Protein AF-A0A151NRD7-F1 (afdb_monomer)

Foldseek 3Di:
DDDDDDDDDPDDPDLPDDPVCVVLVVVCVVPVQDPVSLVVSLVVCVVPDLVNSLVSLVSSCVSVVLDPVSLVVNLVSLCVVCVPPDCPDCSVVVSVVSVVSNCCNPVVVPDDD

InterPro domains:
  IPR011990 Tetratricopeptide-like helical domain superfamily [G3DSA:1.25.40.10] (24-113)
  IPR011990 Tetratricopeptide-like helical domain superfamily [SSF48452] (25-102)
  IPR055433 Pre-mRNA-splicing factor Syf1-like, N-terminal HAT-repeats domain [PF23233] (20-108)

Organism: Alligator mississippiensis (NCBI:txid8496)

Radius of gyration: 17.48 Å; Cα contacts (8 Å, |Δi|>4): 57; chains: 1; bounding box: 52×36×48 Å

Sequence (113 aa):
MPDMEMPGAVGRTDLVFEEEDLQYEEEILRNPFSVKCWMRYIEFKQSAPRHALNLLYERALKELPGSYKLWYNYLKQRRKQVKNRCVTDPAYEEVNNCHERALVFMHKGSIEI

pLDDT: mean 80.81, std 15.3, range [41.19, 94.19]

Secondary structure (DSSP, 8-state):
------------------GGGHHHHHHHHH-TT-HHHHHHHHHHGGGS-HHHHHHHHHHHHHH-TT-HHHHHHHHHHHHHHHTTS-TTSTHHHHHHHHHHHHHHHHHGGG---

Mean predicted aligned error: 9.78 Å

Solvent-accessible surface area (backbone atoms only — not comparable to full-atom values): 7034 Å² total; per-residue (Å²): 138,82,85,82,86,77,83,76,92,84,85,72,90,69,76,84,77,52,82,85,44,48,66,50,52,52,49,29,72,76,38,62,79,38,67,68,48,50,50,53,45,52,59,69,41,63,85,49,59,69,65,59,46,52,52,52,49,52,54,47,38,70,64,36,59,72,41,63,71,58,49,53,53,47,53,54,50,49,50,63,73,47,70,89,54,63,88,85,40,70,68,51,55,60,47,49,55,51,51,53,52,45,47,54,47,69,55,55,84,74,61,78,132

Structure (mmCIF, N/CA/C/O backbone):
data_AF-A0A151NRD7-F1
#
_entry.id   AF-A0A151NRD7-F1
#
loop_
_atom_site.group_PDB
_atom_site.id
_atom_site.type_symbol
_atom_site.label_atom_id
_atom_site.label_alt_id
_atom_site.label_comp_id
_atom_site.label_asym_id
_atom_site.label_entity_id
_atom_site.label_seq_id
_atom_site.pdbx_PDB_ins_code
_atom_site.Cartn_x
_atom_site.Cartn_y
_atom_site.Cartn_z
_atom_site.occupancy
_atom_site.B_iso_or_equiv
_atom_site.auth_seq_id
_atom_site.auth_comp_id
_atom_site.auth_asym_id
_atom_site.auth_atom_id
_atom_site.pdbx_PDB_model_num
ATOM 1 N N . MET A 1 1 ? -35.063 4.824 -34.913 1.00 55.19 1 MET A N 1
ATOM 2 C CA . MET A 1 1 ? -34.106 4.691 -33.799 1.00 55.19 1 MET A CA 1
ATOM 3 C C . MET A 1 1 ? -34.227 3.288 -33.238 1.00 55.19 1 MET A C 1
ATOM 5 O O . MET A 1 1 ? -35.350 2.863 -32.995 1.00 55.19 1 MET A O 1
ATOM 9 N N . PRO A 1 2 ? -33.105 2.578 -33.101 1.00 58.16 2 PRO A N 1
ATOM 10 C CA . PRO A 1 2 ? -32.812 1.814 -31.900 1.00 58.16 2 PRO A CA 1
ATOM 11 C C . PRO A 1 2 ? -31.595 2.432 -31.201 1.00 58.16 2 PRO A C 1
ATOM 13 O O . PRO A 1 2 ? -30.628 2.830 -31.854 1.00 58.16 2 PRO A O 1
ATOM 16 N N . ASP A 1 3 ? -31.704 2.576 -29.888 1.00 52.16 3 ASP A N 1
ATOM 17 C CA . ASP A 1 3 ? -30.707 3.173 -29.009 1.00 52.16 3 ASP A CA 1
ATOM 18 C C . ASP A 1 3 ? -29.379 2.403 -29.058 1.00 52.16 3 ASP A C 1
ATOM 20 O O . ASP A 1 3 ? -29.333 1.192 -28.842 1.00 52.16 3 ASP A O 1
ATOM 24 N N . MET A 1 4 ? -28.283 3.113 -29.345 1.00 63.16 4 MET A N 1
ATOM 25 C CA . MET A 1 4 ? -26.933 2.617 -29.078 1.00 63.16 4 MET A CA 1
ATOM 26 C C . MET A 1 4 ? -26.717 2.627 -27.563 1.00 63.16 4 MET A C 1
ATOM 28 O O . MET A 1 4 ? -26.319 3.642 -26.990 1.00 63.16 4 MET A O 1
ATOM 32 N N . GLU A 1 5 ? -26.941 1.489 -26.914 1.00 60.75 5 GLU A N 1
ATOM 33 C CA . GLU A 1 5 ? -26.234 1.175 -25.677 1.00 60.75 5 GLU A CA 1
ATOM 34 C C . GLU A 1 5 ? -24.733 1.169 -25.978 1.00 60.75 5 GLU A C 1
ATOM 36 O O . GLU A 1 5 ? -24.248 0.334 -26.742 1.00 60.75 5 GLU A O 1
ATOM 41 N N . MET A 1 6 ? -23.991 2.097 -25.371 1.00 58.94 6 MET A N 1
ATOM 42 C CA . MET A 1 6 ? -22.546 1.953 -25.228 1.00 58.94 6 MET A CA 1
ATOM 43 C C . MET A 1 6 ? -22.188 1.850 -23.744 1.00 58.94 6 MET A C 1
ATOM 45 O O . MET A 1 6 ? -22.664 2.659 -22.942 1.00 58.94 6 MET A O 1
ATOM 49 N N . PRO A 1 7 ? -21.388 0.838 -23.363 1.00 51.28 7 PRO A N 1
ATOM 50 C CA . PRO A 1 7 ? -21.286 0.364 -21.997 1.00 51.28 7 PRO A CA 1
ATOM 51 C C . PRO A 1 7 ? -20.126 1.015 -21.240 1.00 51.28 7 PRO A C 1
ATOM 53 O O . PRO A 1 7 ? -19.083 1.320 -21.810 1.00 51.28 7 PRO A O 1
ATOM 56 N N . GLY A 1 8 ? -20.293 1.101 -19.919 1.00 41.19 8 GLY A N 1
ATOM 57 C CA . GLY A 1 8 ? -19.205 0.937 -18.956 1.00 41.19 8 GLY A CA 1
ATOM 58 C C . GLY A 1 8 ? -18.256 2.120 -18.785 1.00 41.19 8 GLY A C 1
ATOM 59 O O . GLY A 1 8 ? -17.289 2.288 -19.521 1.00 41.19 8 GLY A O 1
ATOM 60 N N . ALA A 1 9 ? -18.464 2.868 -17.703 1.00 44.56 9 ALA A N 1
ATOM 61 C CA . ALA A 1 9 ? -17.449 3.713 -17.096 1.00 44.56 9 ALA A CA 1
ATOM 62 C C . ALA A 1 9 ? -16.172 2.893 -16.816 1.00 44.56 9 ALA A C 1
ATOM 64 O O . ALA A 1 9 ? -16.128 2.080 -15.895 1.00 44.56 9 ALA A O 1
ATOM 65 N N . VAL A 1 10 ? -15.125 3.099 -17.612 1.00 50.44 10 VAL A N 1
ATOM 66 C CA . VAL A 1 10 ? -13.785 2.582 -17.327 1.00 50.44 10 VAL A CA 1
ATOM 67 C C . VAL A 1 10 ? -13.043 3.623 -16.500 1.00 50.44 10 VAL A C 1
ATOM 69 O O . VAL A 1 10 ? -12.852 4.751 -16.950 1.00 50.44 10 VAL A O 1
ATOM 72 N N . GLY A 1 11 ? -12.581 3.227 -15.311 1.00 45.50 11 GLY A N 1
ATOM 73 C CA . GLY A 1 11 ? -11.462 3.912 -14.662 1.00 45.50 11 GLY A CA 1
ATOM 74 C C . GLY A 1 11 ? -11.640 4.338 -13.210 1.00 45.50 11 GLY A C 1
ATOM 75 O O . GLY A 1 11 ? -11.021 5.317 -12.803 1.00 45.50 11 GLY A O 1
ATOM 76 N N . ARG A 1 12 ? -12.410 3.620 -12.394 1.00 48.62 12 ARG A N 1
ATOM 77 C CA . ARG A 1 12 ? -12.098 3.543 -10.963 1.00 48.62 12 ARG A CA 1
ATOM 78 C C . ARG A 1 12 ? -12.000 2.081 -10.620 1.00 48.62 12 ARG A C 1
ATOM 80 O O . ARG A 1 12 ? -12.938 1.318 -10.799 1.00 48.62 12 ARG A O 1
ATOM 87 N N . THR A 1 13 ? -10.801 1.662 -10.259 1.00 55.72 13 THR A N 1
ATOM 88 C CA . THR A 1 13 ? -10.598 0.338 -9.708 1.00 55.72 13 THR A CA 1
ATOM 89 C C . THR A 1 13 ? -11.173 0.341 -8.302 1.00 55.72 13 THR A C 1
ATOM 91 O O . THR A 1 13 ? -10.464 0.523 -7.313 1.00 55.72 13 THR A O 1
ATOM 94 N N . ASP A 1 14 ? -12.49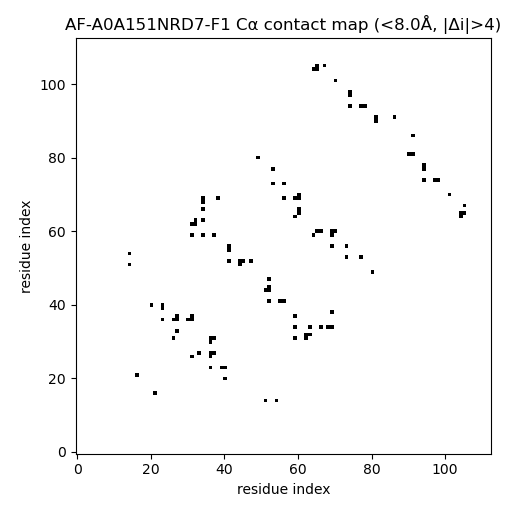3 0.236 -8.241 1.00 55.19 14 ASP A N 1
ATOM 95 C CA . ASP A 1 14 ? -13.226 0.226 -6.996 1.00 55.19 14 ASP A CA 1
ATOM 96 C C . ASP A 1 14 ? -12.768 -1.000 -6.206 1.00 55.19 14 ASP A C 1
ATOM 98 O O . ASP A 1 14 ? -12.784 -2.135 -6.694 1.00 55.19 14 ASP A O 1
ATOM 102 N N . LEU A 1 15 ? -12.264 -0.756 -4.995 1.00 61.22 1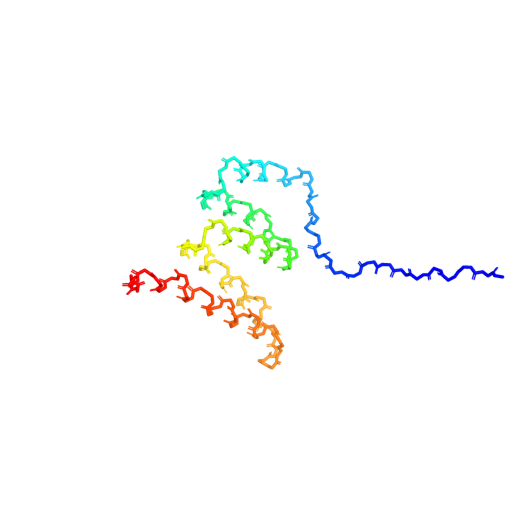5 LEU A N 1
ATOM 103 C CA . LEU A 1 15 ? -12.107 -1.818 -4.016 1.00 61.22 15 LEU A CA 1
ATOM 104 C C . LEU A 1 15 ? -13.502 -2.385 -3.793 1.00 61.22 15 LEU A C 1
ATOM 106 O O . LEU A 1 15 ? -14.369 -1.708 -3.245 1.00 61.22 15 LEU A O 1
ATOM 110 N N . VAL A 1 16 ? -13.720 -3.611 -4.256 1.00 64.69 16 VAL A N 1
ATOM 111 C CA . VAL A 1 16 ? -14.910 -4.356 -3.873 1.00 64.69 16 VAL A CA 1
ATOM 112 C C . VAL A 1 16 ? -14.688 -4.758 -2.421 1.00 64.69 16 VAL A C 1
ATOM 114 O O . VAL A 1 16 ? -13.878 -5.639 -2.134 1.00 64.69 16 VAL A O 1
ATOM 117 N N . PHE A 1 17 ? -15.326 -4.017 -1.519 1.00 70.69 17 PHE A N 1
ATOM 118 C CA . PHE A 1 17 ? -15.386 -4.355 -0.105 1.00 70.69 17 PHE A CA 1
ATOM 119 C C . PHE A 1 17 ? -16.486 -5.389 0.094 1.00 70.69 17 PHE A C 1
ATOM 121 O O . PHE A 1 17 ? -17.621 -5.194 -0.345 1.00 70.69 17 PHE A O 1
ATOM 128 N N . GLU A 1 18 ? -16.134 -6.486 0.740 1.00 79.94 18 GLU A N 1
ATOM 129 C CA . GLU A 1 18 ? -17.055 -7.538 1.145 1.00 79.94 18 GLU A CA 1
ATOM 130 C C . GLU A 1 18 ? -17.471 -7.302 2.604 1.00 79.94 18 GLU A C 1
ATOM 132 O O . GLU A 1 18 ? -16.794 -6.588 3.345 1.00 79.94 18 GLU A O 1
ATOM 137 N N . GLU A 1 19 ? -18.581 -7.893 3.054 1.00 81.44 19 GLU A N 1
ATOM 138 C CA . GLU A 1 19 ? -19.034 -7.743 4.451 1.00 81.44 19 GLU A CA 1
ATOM 139 C C . GLU A 1 19 ? -17.971 -8.207 5.463 1.00 81.44 19 GLU A C 1
ATOM 141 O O . GLU A 1 19 ? -17.869 -7.671 6.565 1.00 81.44 19 GLU A O 1
ATOM 146 N N . GLU A 1 20 ? -17.118 -9.146 5.056 1.00 83.88 20 GLU A N 1
ATOM 147 C CA . GLU A 1 20 ? -15.992 -9.659 5.838 1.00 83.88 20 GLU A CA 1
ATOM 148 C C . GLU A 1 20 ? -14.883 -8.609 6.060 1.00 83.88 20 GLU A C 1
ATOM 150 O O . GLU A 1 20 ? -14.126 -8.699 7.027 1.00 83.88 20 GLU A O 1
ATOM 155 N N . ASP A 1 21 ? -14.807 -7.575 5.213 1.00 87.00 21 ASP A N 1
ATOM 156 C CA . ASP A 1 21 ? -13.843 -6.475 5.349 1.00 87.00 21 ASP A CA 1
ATOM 157 C C . ASP A 1 21 ? -14.249 -5.457 6.412 1.00 87.00 21 ASP A C 1
ATOM 159 O O . ASP A 1 21 ? -13.407 -4.699 6.900 1.00 87.00 21 ASP A O 1
ATOM 163 N N . LEU A 1 22 ? -15.534 -5.432 6.778 1.00 88.44 22 LEU A N 1
ATOM 164 C CA . LEU A 1 22 ? -16.132 -4.372 7.585 1.00 88.44 22 LEU A CA 1
ATOM 165 C C . LEU A 1 22 ? -15.431 -4.226 8.938 1.00 88.44 22 LEU A C 1
ATOM 167 O O . LEU A 1 22 ? -15.107 -3.111 9.344 1.00 88.44 22 LEU A O 1
ATOM 171 N N . GLN A 1 23 ? -15.092 -5.344 9.587 1.00 90.56 23 GLN A N 1
ATOM 172 C CA . GLN A 1 23 ? -14.354 -5.332 10.851 1.00 90.56 23 GLN A CA 1
ATOM 173 C C . GLN A 1 23 ? -12.984 -4.645 10.715 1.00 90.56 23 GLN A C 1
ATOM 175 O O . GLN A 1 23 ? -12.580 -3.866 11.580 1.00 90.56 23 GLN A O 1
ATOM 180 N N . TYR A 1 24 ? -12.261 -4.920 9.630 1.00 91.62 24 TYR A N 1
ATOM 181 C CA . TYR A 1 24 ? -10.930 -4.365 9.402 1.00 91.62 24 TYR A CA 1
ATOM 182 C C . TYR A 1 24 ? -10.985 -2.888 9.001 1.00 91.62 24 TYR A C 1
ATOM 184 O O . TYR A 1 24 ? -10.169 -2.095 9.477 1.00 91.62 24 TYR A O 1
ATOM 192 N N . GLU A 1 2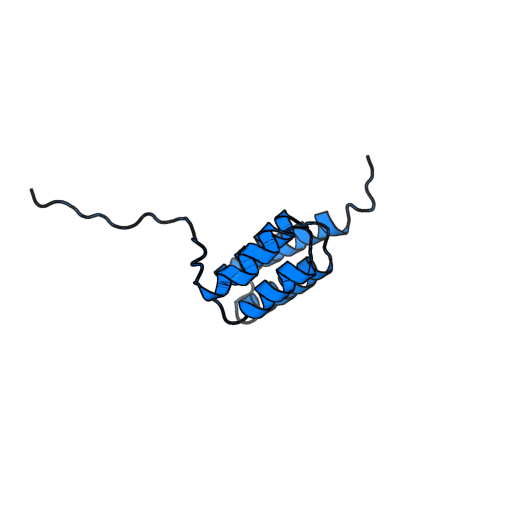5 ? -11.955 -2.507 8.166 1.00 90.56 25 GLU A N 1
ATOM 193 C CA . GLU A 1 25 ? -12.187 -1.111 7.788 1.00 90.56 25 GLU A CA 1
ATOM 194 C C . GLU A 1 25 ? -12.558 -0.269 9.015 1.00 90.56 25 GLU A C 1
ATOM 196 O O . GLU A 1 25 ? -11.979 0.797 9.216 1.00 90.56 25 GLU A O 1
ATOM 201 N N . GLU A 1 26 ? -13.431 -0.756 9.902 1.00 91.38 26 GLU A N 1
ATOM 202 C CA . GLU A 1 26 ? -13.747 -0.061 11.155 1.00 91.38 26 GLU A CA 1
ATOM 203 C C . GLU A 1 26 ? -12.525 0.085 12.075 1.00 91.38 26 GLU A C 1
ATOM 205 O O . GLU A 1 26 ? -12.318 1.151 12.665 1.00 91.38 26 GLU A O 1
ATOM 210 N N . GLU A 1 27 ? -11.687 -0.952 12.199 1.00 90.88 27 GLU A N 1
ATOM 211 C CA . GLU A 1 27 ? -10.446 -0.880 12.983 1.00 90.88 27 GLU A CA 1
ATOM 212 C C . GLU A 1 27 ? -9.483 0.181 12.434 1.00 90.88 27 GLU A C 1
ATOM 214 O O . GLU A 1 27 ? -8.897 0.949 13.205 1.00 90.88 27 GLU A O 1
ATOM 219 N N . ILE A 1 28 ? -9.331 0.241 11.111 1.00 92.44 28 ILE A N 1
ATOM 220 C CA . ILE A 1 28 ? -8.469 1.210 10.431 1.00 92.44 28 ILE A CA 1
ATOM 221 C C . ILE A 1 28 ? -9.043 2.621 10.525 1.00 92.44 28 ILE A C 1
ATOM 223 O O . ILE A 1 28 ? -8.285 3.555 10.768 1.00 92.44 28 ILE A O 1
ATOM 227 N N . LEU A 1 29 ? -10.359 2.796 10.403 1.00 90.62 29 LEU A N 1
ATOM 228 C CA . LEU A 1 29 ? -11.008 4.097 10.577 1.00 90.62 29 LEU A CA 1
ATOM 229 C C . LEU A 1 29 ? -10.843 4.62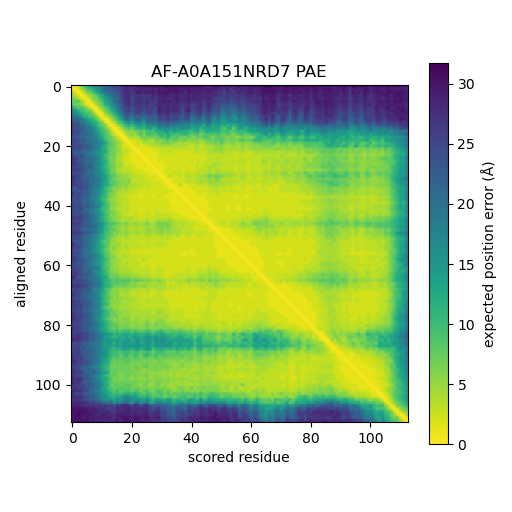9 12.004 1.00 90.62 29 LEU A C 1
ATOM 231 O O . LEU A 1 29 ? -10.654 5.829 12.197 1.00 90.62 29 LEU A O 1
ATOM 235 N N . ARG A 1 30 ? -10.869 3.748 13.012 1.00 91.75 30 ARG A N 1
ATOM 236 C CA . ARG A 1 30 ? -10.615 4.125 14.411 1.00 91.75 30 ARG A CA 1
ATOM 237 C C . ARG A 1 30 ? -9.144 4.441 14.673 1.00 91.75 30 ARG A C 1
ATOM 239 O O . ARG A 1 30 ? -8.858 5.344 15.451 1.00 91.75 30 ARG A O 1
ATOM 246 N N . ASN A 1 31 ? -8.221 3.695 14.062 1.00 90.25 31 ASN A N 1
ATOM 247 C CA . ASN A 1 31 ? -6.780 3.821 14.295 1.00 90.25 31 ASN A CA 1
ATOM 248 C C . ASN A 1 31 ? -5.968 3.815 12.982 1.00 90.25 31 ASN A C 1
ATOM 250 O O . ASN A 1 31 ? -5.178 2.889 12.753 1.00 90.25 31 ASN A O 1
ATOM 254 N N . PRO A 1 32 ? -6.076 4.864 12.145 1.00 89.75 32 PRO A N 1
ATOM 255 C CA . PRO A 1 32 ? -5.451 4.890 10.817 1.00 89.75 32 PRO A CA 1
ATOM 256 C C . PRO A 1 32 ? -3.920 4.927 10.877 1.00 89.75 32 PRO A C 1
ATOM 258 O O . PRO A 1 32 ? -3.245 4.482 9.955 1.00 89.75 32 PRO A O 1
ATOM 261 N N . PHE A 1 33 ? -3.340 5.373 11.991 1.00 90.00 33 PHE A N 1
ATOM 262 C CA . PHE A 1 33 ? -1.887 5.405 12.187 1.00 90.00 33 PHE A CA 1
ATOM 263 C C . PHE A 1 33 ? -1.323 4.113 12.813 1.00 90.00 33 PHE A C 1
ATOM 265 O O . PHE A 1 33 ? -0.128 4.010 13.097 1.00 90.00 33 PHE A O 1
ATOM 272 N N . SER A 1 34 ? -2.156 3.090 13.030 1.00 91.88 34 SER A N 1
ATOM 273 C CA . SER A 1 34 ? -1.715 1.808 13.580 1.00 91.88 34 SER A CA 1
ATOM 274 C C . SER A 1 34 ? -1.237 0.864 12.480 1.00 91.88 34 SER A C 1
ATOM 276 O O . SER A 1 34 ? -2.029 0.212 11.800 1.00 91.88 34 SER A O 1
ATOM 278 N N . VAL A 1 35 ? 0.084 0.689 12.370 1.00 91.19 35 VAL A N 1
ATOM 279 C CA . VAL A 1 35 ? 0.688 -0.308 11.463 1.00 91.19 35 VAL A CA 1
ATOM 280 C C . VAL A 1 35 ? 0.117 -1.713 11.707 1.00 91.19 35 VAL A C 1
ATOM 282 O O . VAL A 1 35 ? -0.041 -2.480 10.763 1.00 91.19 35 VAL A O 1
ATOM 285 N N . LYS A 1 36 ? -0.214 -2.071 12.957 1.00 92.75 36 LYS A N 1
ATOM 286 C CA . LYS A 1 36 ? -0.780 -3.392 13.281 1.00 92.75 36 LYS A CA 1
ATOM 287 C C . LYS A 1 36 ? -2.150 -3.616 12.633 1.00 92.75 36 LYS A C 1
ATOM 289 O O . LYS A 1 36 ? -2.373 -4.710 12.125 1.00 92.75 36 LYS A O 1
ATOM 294 N N . CYS A 1 37 ? -3.028 -2.613 12.641 1.00 93.38 37 CYS A N 1
ATOM 295 C CA . CYS A 1 37 ? -4.369 -2.713 12.052 1.00 93.38 37 CYS A CA 1
ATOM 296 C C . CYS A 1 37 ? -4.276 -2.914 10.534 1.00 93.38 37 CYS A C 1
ATOM 298 O O . CYS A 1 37 ? -4.821 -3.881 10.007 1.00 93.38 37 CYS A O 1
ATOM 300 N N . TRP A 1 38 ? -3.462 -2.096 9.856 1.00 94.19 38 TRP A N 1
ATOM 301 C CA . TRP A 1 38 ? -3.194 -2.257 8.423 1.00 94.19 38 TRP A CA 1
ATOM 302 C C . TRP A 1 38 ? -2.607 -3.625 8.073 1.00 94.19 38 TRP A C 1
ATOM 304 O O . TRP A 1 38 ? -3.054 -4.262 7.125 1.00 94.19 38 TRP A O 1
ATOM 314 N N . MET A 1 39 ? -1.625 -4.104 8.842 1.00 92.69 39 MET A N 1
ATOM 315 C CA . MET A 1 39 ? -0.990 -5.399 8.581 1.00 92.69 39 MET A CA 1
ATOM 316 C C . MET A 1 39 ? -1.975 -6.567 8.691 1.00 92.69 39 MET A C 1
ATOM 318 O O . MET A 1 39 ? -1.939 -7.443 7.834 1.00 92.69 39 MET A O 1
ATOM 322 N N . ARG A 1 40 ? -2.873 -6.571 9.687 1.00 93.50 40 ARG A N 1
ATOM 323 C CA . ARG A 1 40 ? -3.905 -7.617 9.805 1.00 93.50 40 ARG A CA 1
ATOM 324 C C . ARG A 1 40 ? -4.829 -7.640 8.596 1.00 93.50 40 ARG A C 1
ATOM 326 O O . ARG A 1 40 ? -5.122 -8.710 8.078 1.00 93.50 40 ARG A O 1
ATOM 333 N N . TYR A 1 41 ? -5.252 -6.467 8.134 1.00 92.81 41 TYR A N 1
ATOM 334 C CA . TYR A 1 41 ? -6.134 -6.385 6.977 1.00 92.81 41 TYR A CA 1
ATOM 335 C C . TYR A 1 41 ? -5.436 -6.834 5.685 1.00 92.81 41 TYR A C 1
ATOM 337 O O . TYR A 1 41 ? -5.994 -7.570 4.877 1.00 92.81 41 TYR A O 1
ATOM 345 N N . ILE A 1 42 ? -4.166 -6.462 5.518 1.00 92.75 42 ILE A N 1
ATOM 346 C CA . ILE A 1 42 ? -3.330 -6.909 4.397 1.00 92.75 42 ILE A CA 1
ATOM 347 C C . ILE A 1 42 ? -3.108 -8.428 4.422 1.00 92.75 42 ILE A C 1
ATOM 349 O O . ILE A 1 42 ? -3.083 -9.061 3.366 1.00 92.75 42 ILE A O 1
ATOM 353 N N . GLU A 1 43 ? -2.920 -9.017 5.605 1.00 92.50 43 GLU A N 1
ATOM 354 C CA . GLU A 1 43 ? -2.823 -10.470 5.775 1.00 92.50 43 GLU A CA 1
ATOM 355 C C . GLU A 1 43 ? -4.138 -11.161 5.408 1.00 92.50 43 GLU A C 1
ATOM 357 O O . GLU A 1 43 ? -4.110 -12.136 4.660 1.00 92.50 43 GLU A O 1
ATOM 362 N N . PHE A 1 44 ? -5.277 -10.614 5.844 1.00 91.56 44 PHE A N 1
ATOM 363 C CA . PHE A 1 44 ? -6.602 -11.105 5.465 1.00 91.56 44 PHE A CA 1
ATOM 364 C C . PHE A 1 44 ? -6.808 -11.074 3.943 1.00 91.56 44 PHE A C 1
ATOM 366 O O . PHE A 1 44 ? -7.165 -12.082 3.337 1.00 91.56 44 PHE A O 1
ATOM 373 N N . LYS A 1 45 ? -6.465 -9.959 3.287 1.00 89.81 45 LYS A N 1
ATOM 374 C CA . LYS A 1 45 ? -6.577 -9.815 1.829 1.00 89.81 45 LYS A CA 1
ATOM 375 C C . LYS A 1 45 ? -5.457 -10.495 1.036 1.00 89.81 45 LYS A C 1
ATOM 377 O O . LYS A 1 45 ? -5.397 -10.328 -0.179 1.00 89.81 45 LYS A O 1
ATOM 382 N N . GLN A 1 46 ? -4.559 -11.272 1.646 1.00 88.31 46 GLN A N 1
ATOM 383 C CA . GLN A 1 46 ? -3.390 -11.829 0.948 1.00 88.31 46 GLN A CA 1
ATOM 384 C C . GLN A 1 46 ? -3.736 -12.811 -0.188 1.00 88.31 46 GLN A C 1
ATOM 386 O O . GLN A 1 46 ? -2.929 -12.989 -1.104 1.00 88.31 46 GLN A O 1
ATOM 391 N N . SER A 1 47 ? -4.928 -13.411 -0.155 1.00 85.88 47 SER A N 1
ATOM 392 C CA . SER A 1 47 ? -5.495 -14.252 -1.220 1.00 85.88 47 SER A CA 1
ATOM 393 C C . SER A 1 47 ? -6.198 -13.458 -2.331 1.00 85.88 47 SER A C 1
ATOM 395 O O . SER A 1 47 ? -6.503 -14.022 -3.382 1.00 85.88 47 SER A O 1
ATOM 397 N N . ALA A 1 48 ? -6.443 -12.162 -2.124 1.00 87.69 48 ALA A N 1
ATOM 398 C CA . ALA A 1 48 ? -7.179 -11.313 -3.047 1.00 87.69 48 ALA A CA 1
ATOM 399 C C . ALA A 1 48 ? -6.368 -10.988 -4.320 1.00 87.69 48 ALA A C 1
ATOM 401 O O . ALA A 1 48 ? -5.143 -11.174 -4.372 1.00 87.69 48 ALA A O 1
ATOM 402 N N . PRO A 1 49 ? -7.022 -10.454 -5.369 1.00 88.50 49 PRO A N 1
ATOM 403 C CA . PRO A 1 49 ? -6.341 -10.019 -6.578 1.00 88.50 49 PRO A CA 1
ATOM 404 C C . PRO A 1 49 ? -5.212 -9.025 -6.286 1.00 88.50 49 PRO A C 1
ATOM 406 O O . PRO A 1 49 ? -5.312 -8.153 -5.422 1.00 88.50 49 PRO A O 1
ATOM 409 N N . ARG A 1 50 ? -4.137 -9.115 -7.078 1.00 87.31 50 ARG A N 1
ATOM 410 C CA . ARG A 1 50 ? -2.921 -8.293 -6.925 1.00 87.31 50 ARG A CA 1
ATOM 411 C C . ARG A 1 50 ? -3.225 -6.797 -6.845 1.00 87.31 50 ARG A C 1
ATOM 413 O O . ARG A 1 50 ? -2.599 -6.096 -6.059 1.00 87.31 50 ARG A O 1
ATOM 420 N N . HIS A 1 51 ? -4.182 -6.333 -7.648 1.00 86.50 51 HIS A N 1
ATOM 421 C CA . HIS A 1 51 ? -4.605 -4.936 -7.676 1.00 86.50 51 HIS A CA 1
ATOM 422 C C . HIS A 1 51 ? -5.200 -4.477 -6.337 1.00 86.50 51 HIS A C 1
ATOM 424 O O . HIS A 1 51 ? -4.770 -3.458 -5.804 1.00 86.50 51 HIS A O 1
ATOM 430 N N . ALA A 1 52 ? -6.119 -5.257 -5.759 1.00 88.81 52 ALA A N 1
ATOM 431 C CA . ALA A 1 52 ? -6.751 -4.936 -4.479 1.00 88.81 52 ALA A CA 1
ATOM 432 C C . ALA A 1 52 ? -5.717 -4.867 -3.346 1.00 88.81 52 ALA A C 1
ATOM 434 O O . ALA A 1 52 ? -5.698 -3.914 -2.570 1.00 88.81 52 ALA A O 1
ATOM 435 N N . LEU A 1 53 ? -4.789 -5.828 -3.315 1.00 90.69 53 LEU A N 1
ATOM 436 C CA . LEU A 1 53 ? -3.674 -5.820 -2.370 1.00 90.69 53 LEU A CA 1
ATOM 437 C C . LEU A 1 53 ? -2.779 -4.591 -2.529 1.00 90.69 53 LEU A C 1
ATOM 439 O O . LEU A 1 53 ? -2.441 -3.952 -1.536 1.00 90.69 53 LEU A O 1
ATOM 443 N N . ASN A 1 54 ? -2.394 -4.252 -3.762 1.00 90.94 54 ASN A N 1
ATOM 444 C CA . ASN A 1 54 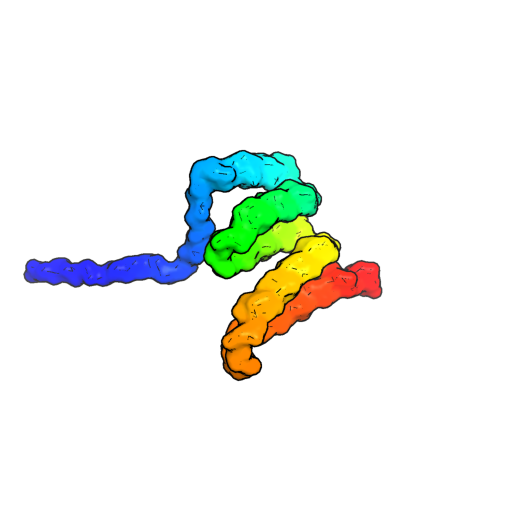? -1.550 -3.086 -4.022 1.00 90.94 54 ASN A CA 1
ATOM 445 C C . ASN A 1 54 ? -2.240 -1.799 -3.561 1.00 90.94 54 ASN A C 1
ATOM 447 O O . ASN A 1 54 ? -1.626 -0.987 -2.877 1.00 90.94 54 ASN A O 1
ATOM 451 N N . LEU A 1 55 ? -3.530 -1.647 -3.858 1.00 90.88 55 LEU A N 1
ATOM 452 C CA . LEU A 1 55 ? -4.303 -0.485 -3.438 1.00 90.88 55 LEU A CA 1
ATOM 453 C C . LEU A 1 55 ? -4.427 -0.393 -1.910 1.00 90.88 55 LEU A C 1
ATOM 455 O O . LEU A 1 55 ? -4.343 0.701 -1.353 1.00 90.88 55 LEU A O 1
ATOM 459 N N . LEU A 1 56 ? -4.548 -1.527 -1.216 1.00 91.88 56 LEU A N 1
ATOM 460 C CA . LEU A 1 56 ? -4.561 -1.547 0.243 1.00 91.88 56 LEU A CA 1
ATOM 461 C C . LEU A 1 56 ? -3.219 -1.099 0.848 1.00 91.88 56 LEU A C 1
ATOM 463 O O . LEU A 1 56 ? -3.203 -0.326 1.807 1.00 91.88 56 LEU A O 1
ATOM 467 N N . TYR A 1 57 ? -2.094 -1.514 0.257 1.00 92.69 57 TYR A N 1
ATOM 468 C CA . TYR A 1 57 ? -0.773 -1.005 0.639 1.00 92.69 57 TYR A CA 1
ATOM 469 C C . TYR A 1 57 ? -0.629 0.498 0.372 1.00 92.69 57 TYR A C 1
ATOM 471 O O . TYR A 1 57 ? -0.119 1.210 1.234 1.00 92.69 57 TYR A O 1
ATOM 479 N N . GLU A 1 58 ? -1.091 1.002 -0.777 1.00 91.69 58 GLU A N 1
ATOM 480 C CA . GLU A 1 58 ? -1.060 2.441 -1.086 1.00 91.69 58 GLU A CA 1
ATOM 481 C C . GLU A 1 58 ? -1.897 3.252 -0.086 1.00 91.69 58 GLU A C 1
ATOM 483 O O . GLU A 1 58 ? -1.450 4.307 0.364 1.00 91.69 58 GLU A O 1
ATOM 488 N N . ARG A 1 59 ? -3.070 2.745 0.328 1.00 92.56 59 ARG A N 1
ATOM 489 C CA . ARG A 1 59 ? -3.881 3.354 1.399 1.00 92.56 59 ARG A CA 1
ATOM 490 C C . ARG A 1 59 ? -3.109 3.403 2.716 1.00 92.56 59 ARG A C 1
ATOM 492 O O . ARG A 1 59 ? -2.992 4.471 3.308 1.00 92.56 59 ARG A O 1
ATOM 499 N N . ALA A 1 60 ? -2.523 2.282 3.131 1.00 92.19 60 ALA A N 1
ATOM 500 C CA . ALA A 1 60 ? -1.747 2.213 4.366 1.00 92.19 60 ALA A CA 1
ATOM 501 C C . ALA A 1 60 ? -0.549 3.179 4.354 1.00 92.19 60 ALA A C 1
ATOM 503 O O . ALA A 1 60 ? -0.280 3.854 5.343 1.00 92.19 60 ALA A O 1
ATOM 504 N N . LEU A 1 61 ? 0.162 3.273 3.228 1.00 90.88 61 LEU A N 1
ATOM 505 C CA . LEU A 1 61 ? 1.327 4.147 3.065 1.00 90.88 61 LEU A CA 1
ATOM 506 C C . LEU A 1 61 ? 0.962 5.626 2.910 1.00 90.88 61 LEU A C 1
ATOM 508 O O . LEU A 1 61 ? 1.805 6.477 3.178 1.00 90.88 61 LEU A O 1
ATOM 512 N N . LYS A 1 62 ? -0.272 5.947 2.509 1.00 89.19 62 LYS A N 1
ATOM 513 C CA . LYS A 1 62 ? -0.780 7.323 2.518 1.00 89.19 62 LYS A CA 1
ATOM 514 C C . LYS A 1 62 ? -0.939 7.846 3.947 1.00 89.19 62 LYS A C 1
ATOM 516 O O . LYS A 1 62 ? -0.550 8.977 4.214 1.00 89.19 62 LYS A O 1
ATOM 521 N N . GLU A 1 63 ? -1.448 7.010 4.850 1.00 90.38 63 GLU A N 1
ATOM 522 C CA . GLU A 1 63 ? -1.565 7.349 6.275 1.00 90.38 63 GLU A CA 1
ATOM 523 C C . GLU A 1 63 ? -0.215 7.235 7.006 1.00 90.38 63 GLU A C 1
ATOM 525 O O . GLU A 1 63 ? 0.088 8.016 7.906 1.00 90.38 63 GLU A O 1
ATOM 530 N N . LEU A 1 64 ? 0.620 6.261 6.616 1.00 89.25 64 LEU A N 1
ATOM 531 C CA . LEU A 1 64 ? 1.883 5.919 7.282 1.00 89.25 64 LEU A CA 1
ATOM 532 C C . LEU A 1 64 ? 3.070 5.866 6.305 1.00 89.25 64 LEU A C 1
ATOM 534 O O . LEU A 1 64 ? 3.698 4.810 6.141 1.00 89.25 64 LEU A O 1
ATOM 538 N N . PRO A 1 65 ? 3.452 7.001 5.698 1.00 86.81 65 PRO A N 1
ATOM 539 C CA . PRO A 1 65 ? 4.523 7.033 4.708 1.00 86.81 65 PRO A CA 1
ATOM 540 C C . PRO A 1 65 ? 5.897 6.686 5.296 1.00 86.81 65 PRO A C 1
ATOM 542 O O . PRO A 1 65 ? 6.750 6.181 4.580 1.00 86.81 65 PRO A O 1
ATOM 545 N N . GLY A 1 66 ? 6.128 6.900 6.595 1.00 84.00 66 GLY A N 1
ATOM 546 C CA . GLY A 1 66 ? 7.398 6.573 7.263 1.00 84.00 66 GLY A CA 1
ATOM 547 C C . GLY A 1 66 ? 7.527 5.121 7.746 1.00 84.00 66 GLY A C 1
ATOM 548 O O . GLY A 1 66 ? 8.551 4.743 8.312 1.00 84.00 66 GLY A O 1
ATOM 549 N N . SER A 1 67 ? 6.499 4.283 7.572 1.00 89.12 67 SER A N 1
ATOM 550 C CA . SER A 1 67 ? 6.513 2.921 8.113 1.00 89.12 67 SER A CA 1
ATOM 551 C C . SER A 1 67 ? 7.391 1.989 7.278 1.00 89.12 67 SER A C 1
ATOM 553 O O . SER A 1 67 ? 6.955 1.415 6.277 1.00 89.12 67 SER A O 1
ATOM 555 N N . TYR A 1 68 ? 8.623 1.761 7.744 1.00 88.12 68 TYR A N 1
ATOM 556 C CA . TYR A 1 68 ? 9.556 0.806 7.134 1.00 88.12 68 TYR A CA 1
ATOM 557 C C . TYR A 1 68 ? 8.933 -0.584 6.948 1.00 88.12 68 TYR A C 1
ATOM 559 O O . TYR A 1 68 ? 9.117 -1.234 5.920 1.00 88.12 68 TYR A O 1
ATOM 567 N N . LYS A 1 69 ? 8.150 -1.045 7.932 1.00 89.94 69 LYS A N 1
ATOM 568 C CA . LYS A 1 69 ? 7.531 -2.374 7.894 1.00 89.94 69 LYS A CA 1
ATOM 569 C C . LYS A 1 69 ? 6.499 -2.494 6.768 1.00 89.94 69 LYS A C 1
ATOM 571 O O . LYS A 1 69 ? 6.443 -3.545 6.130 1.00 89.94 69 LYS A O 1
ATOM 576 N N .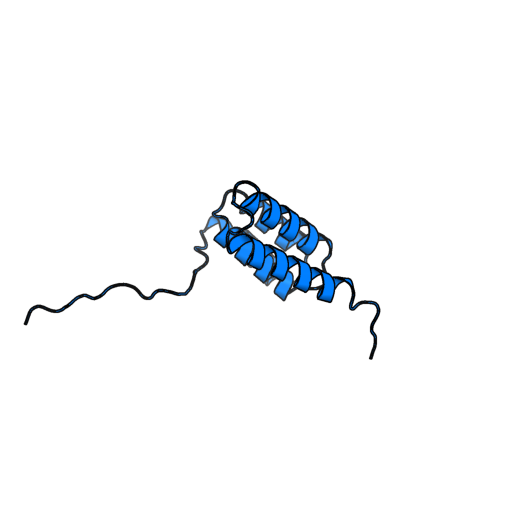 LEU A 1 70 ? 5.712 -1.446 6.507 1.00 91.62 70 LEU A N 1
ATOM 577 C CA . LEU A 1 70 ? 4.751 -1.433 5.398 1.00 91.62 70 LEU A CA 1
ATOM 578 C C . LEU A 1 70 ? 5.474 -1.378 4.051 1.00 91.62 70 LEU A C 1
ATOM 580 O O . LEU A 1 70 ? 5.193 -2.208 3.188 1.00 91.62 70 LEU A O 1
ATOM 584 N N . TRP A 1 71 ? 6.469 -0.496 3.908 1.00 91.88 71 TRP A N 1
ATOM 585 C CA . TRP A 1 71 ? 7.290 -0.419 2.696 1.00 91.88 71 TRP A CA 1
ATOM 586 C C . TRP A 1 71 ? 7.974 -1.744 2.368 1.00 91.88 71 TRP A C 1
ATOM 588 O O . TRP A 1 71 ? 7.872 -2.229 1.244 1.00 91.88 71 TRP A O 1
ATOM 598 N N . TYR A 1 72 ? 8.624 -2.374 3.347 1.00 91.12 72 TYR A N 1
ATOM 599 C CA . TYR A 1 72 ? 9.315 -3.646 3.143 1.00 91.12 72 TYR A CA 1
ATOM 600 C C . TYR A 1 72 ? 8.369 -4.746 2.640 1.00 91.12 72 TYR A C 1
ATOM 602 O O . TYR A 1 72 ? 8.686 -5.448 1.674 1.00 91.12 72 TYR A O 1
ATOM 610 N N . ASN A 1 73 ? 7.194 -4.892 3.262 1.00 92.50 73 ASN A N 1
ATOM 611 C CA . ASN A 1 73 ? 6.213 -5.894 2.844 1.00 92.50 73 ASN A CA 1
ATOM 612 C C . ASN A 1 73 ? 5.621 -5.579 1.467 1.00 92.50 73 ASN A C 1
ATOM 614 O O . ASN A 1 73 ? 5.498 -6.490 0.644 1.00 92.50 73 ASN A O 1
ATOM 618 N N . TYR A 1 74 ? 5.346 -4.305 1.181 1.00 93.06 74 TYR A N 1
ATOM 619 C CA . TYR A 1 74 ? 4.829 -3.887 -0.116 1.00 93.06 74 TYR A CA 1
ATOM 620 C C . TYR A 1 74 ? 5.826 -4.174 -1.244 1.00 93.06 74 TYR A C 1
ATOM 622 O O . TYR A 1 74 ? 5.488 -4.853 -2.211 1.00 93.06 74 TYR A O 1
ATOM 630 N N . LEU A 1 75 ? 7.091 -3.774 -1.084 1.00 91.50 75 LEU A N 1
ATOM 631 C CA . LEU A 1 75 ? 8.149 -4.041 -2.064 1.00 91.50 75 LEU A CA 1
ATOM 632 C C . LEU A 1 75 ? 8.367 -5.545 -2.271 1.00 91.50 75 LEU A C 1
ATOM 634 O O . LEU A 1 75 ? 8.496 -6.018 -3.402 1.00 91.50 75 LEU A O 1
ATOM 638 N N . LYS A 1 76 ? 8.356 -6.331 -1.187 1.00 91.62 76 LYS A N 1
ATOM 639 C CA . LYS A 1 76 ? 8.435 -7.797 -1.265 1.00 91.62 76 LYS A CA 1
ATOM 640 C C . LYS A 1 76 ? 7.268 -8.377 -2.065 1.00 91.62 76 LYS A C 1
ATOM 642 O O . LYS A 1 76 ? 7.482 -9.280 -2.875 1.00 91.62 76 LYS A O 1
ATOM 647 N N . GLN A 1 77 ? 6.056 -7.865 -1.863 1.00 91.25 77 GLN A N 1
ATOM 648 C CA . GLN A 1 77 ? 4.866 -8.288 -2.594 1.00 91.25 77 GLN A CA 1
ATOM 649 C C . GLN A 1 77 ? 4.945 -7.903 -4.077 1.00 91.25 77 GLN A C 1
ATOM 651 O O . GLN A 1 77 ? 4.735 -8.753 -4.941 1.00 91.25 77 GLN A O 1
ATOM 656 N N . ARG A 1 78 ? 5.331 -6.665 -4.390 1.00 90.25 78 ARG A N 1
ATOM 657 C CA . ARG A 1 78 ? 5.503 -6.161 -5.761 1.00 90.25 78 ARG A CA 1
ATOM 658 C C . ARG A 1 78 ? 6.540 -6.978 -6.541 1.00 90.25 78 ARG A C 1
ATOM 660 O O . ARG A 1 78 ? 6.257 -7.439 -7.645 1.00 90.25 78 ARG A O 1
ATOM 667 N N . ARG A 1 79 ? 7.674 -7.319 -5.917 1.00 89.88 79 ARG A N 1
ATOM 668 C CA . ARG A 1 79 ? 8.687 -8.227 -6.493 1.00 89.88 79 ARG A CA 1
ATOM 669 C C . ARG A 1 79 ? 8.146 -9.624 -6.802 1.00 89.88 79 ARG A C 1
ATOM 671 O O . ARG A 1 79 ? 8.486 -10.195 -7.835 1.00 89.88 79 ARG A O 1
ATOM 678 N N . LYS A 1 80 ? 7.295 -10.189 -5.935 1.00 89.44 80 LYS A N 1
ATOM 679 C CA . LYS A 1 80 ? 6.643 -11.485 -6.208 1.00 89.44 80 LYS A CA 1
ATOM 680 C C . LYS A 1 80 ? 5.728 -11.414 -7.434 1.00 89.44 80 LYS A C 1
ATOM 682 O O . LYS A 1 80 ? 5.662 -12.384 -8.182 1.00 89.44 80 LYS A O 1
ATOM 687 N N . GLN A 1 81 ? 5.045 -10.288 -7.653 1.00 87.19 81 GLN A N 1
ATOM 688 C CA . GLN A 1 81 ? 4.109 -10.121 -8.771 1.00 87.19 81 GLN A CA 1
ATOM 689 C C . GLN A 1 81 ? 4.812 -10.091 -10.137 1.00 87.19 81 GLN A C 1
ATOM 691 O O . GLN A 1 81 ? 4.250 -10.610 -11.106 1.00 87.19 81 GLN A O 1
ATOM 696 N N . VAL A 1 82 ? 6.031 -9.543 -10.201 1.00 86.88 82 VAL A N 1
ATOM 697 C CA . VAL A 1 82 ? 6.820 -9.412 -11.442 1.00 86.88 82 VAL A CA 1
ATOM 698 C C . VAL A 1 82 ? 7.814 -10.551 -11.688 1.00 86.88 82 VAL A C 1
ATOM 700 O O . VAL A 1 82 ? 8.352 -10.647 -12.782 1.00 86.88 82 VAL A O 1
ATOM 703 N N . LYS A 1 83 ? 8.024 -11.467 -10.728 1.00 85.12 83 LYS A N 1
ATOM 704 C CA . LYS A 1 83 ? 9.040 -12.541 -10.813 1.00 85.12 83 LYS A CA 1
ATOM 705 C C . LYS A 1 83 ? 8.974 -13.395 -12.093 1.00 85.12 83 LYS A C 1
ATOM 707 O O . LYS A 1 83 ? 10.006 -13.874 -12.544 1.00 85.12 83 LYS A O 1
ATOM 712 N N . ASN A 1 84 ? 7.781 -13.590 -12.655 1.00 82.88 84 ASN A N 1
ATOM 713 C CA . ASN A 1 84 ? 7.556 -14.422 -13.844 1.00 82.88 84 ASN A CA 1
ATOM 714 C C . ASN A 1 84 ? 7.286 -13.592 -15.117 1.00 82.88 84 ASN A C 1
ATOM 716 O O . ASN A 1 84 ? 6.764 -14.127 -16.092 1.00 82.88 84 ASN A O 1
ATOM 720 N N . ARG A 1 85 ? 7.553 -12.281 -15.095 1.00 81.00 85 ARG A N 1
ATOM 721 C CA . ARG A 1 85 ? 7.376 -11.382 -16.245 1.00 81.00 85 ARG A CA 1
ATOM 722 C C . ARG A 1 85 ? 8.713 -11.140 -16.943 1.00 81.00 85 ARG A C 1
ATOM 724 O O . ARG A 1 85 ? 9.773 -11.317 -16.348 1.00 81.00 85 ARG A O 1
ATOM 731 N N . CYS A 1 86 ? 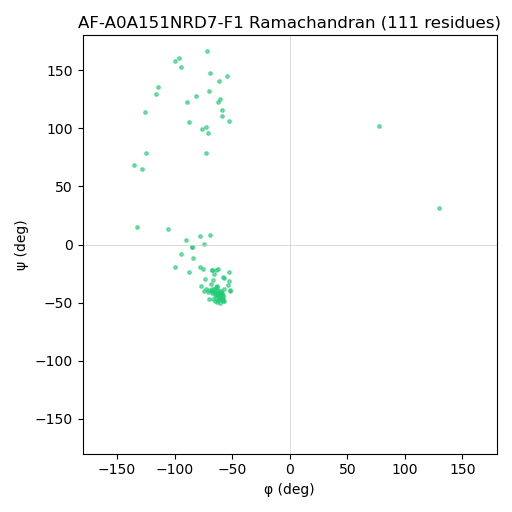8.656 -10.750 -18.213 1.00 82.06 86 CYS A N 1
ATOM 732 C CA . CYS A 1 86 ? 9.851 -10.320 -18.931 1.00 82.06 86 CYS A CA 1
ATOM 733 C C . CYS A 1 86 ? 10.336 -8.980 -18.360 1.00 82.06 86 CYS A C 1
ATOM 735 O O . CYS A 1 86 ? 9.522 -8.159 -17.952 1.00 82.06 86 CYS A O 1
ATOM 737 N N . VAL A 1 87 ? 11.647 -8.741 -18.356 1.00 75.88 87 VAL A N 1
ATOM 738 C CA . VAL A 1 87 ? 12.248 -7.501 -17.826 1.00 75.88 87 VAL A CA 1
ATOM 739 C C . VAL A 1 87 ? 11.802 -6.237 -18.575 1.00 75.88 87 VAL A C 1
ATOM 741 O O . VAL A 1 87 ? 11.873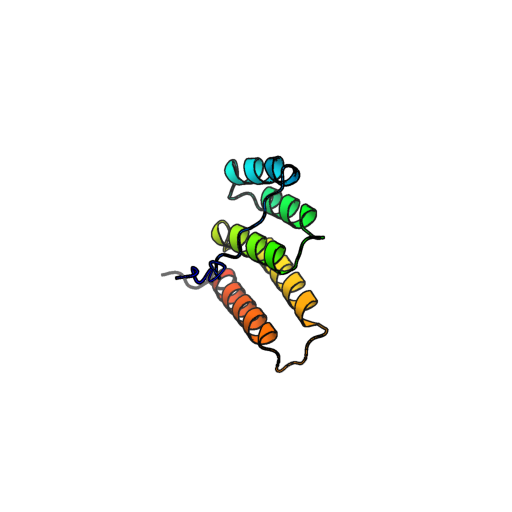 -5.144 -18.030 1.00 75.88 87 VAL A O 1
ATOM 744 N N . THR A 1 88 ? 11.320 -6.386 -19.809 1.00 84.25 88 THR A N 1
ATOM 745 C CA . THR A 1 88 ? 10.773 -5.299 -20.633 1.00 84.25 88 THR A CA 1
ATOM 746 C C . THR A 1 88 ? 9.298 -5.003 -20.352 1.00 84.25 88 THR A C 1
ATOM 748 O O . THR A 1 88 ? 8.727 -4.114 -20.977 1.00 84.25 88 THR A O 1
ATOM 751 N N . ASP A 1 89 ? 8.655 -5.761 -19.461 1.00 83.25 89 ASP A N 1
ATOM 752 C CA . ASP A 1 89 ? 7.248 -5.572 -19.115 1.00 83.25 89 ASP A CA 1
ATOM 753 C C . ASP A 1 89 ? 7.069 -4.264 -18.314 1.00 83.25 89 ASP A C 1
ATOM 755 O O . ASP A 1 89 ? 7.799 -4.062 -17.335 1.00 83.25 89 ASP A O 1
ATOM 759 N N . PRO A 1 90 ? 6.091 -3.401 -18.658 1.00 84.31 90 PRO A N 1
ATOM 760 C CA . PRO A 1 90 ? 5.803 -2.160 -17.929 1.00 84.31 90 PRO A CA 1
ATOM 761 C C . PRO A 1 90 ? 5.588 -2.352 -16.422 1.00 84.31 90 PRO A C 1
ATOM 763 O O . PRO A 1 90 ? 5.822 -1.438 -15.633 1.00 84.31 90 PRO A O 1
ATOM 766 N N . ALA A 1 91 ? 5.208 -3.556 -15.982 1.00 82.81 91 ALA A N 1
ATOM 767 C CA . ALA A 1 91 ? 5.102 -3.875 -14.564 1.00 82.81 91 ALA A CA 1
ATOM 768 C C . ALA A 1 91 ? 6.420 -3.647 -13.796 1.00 82.81 91 ALA A C 1
ATOM 770 O O . ALA A 1 91 ? 6.380 -3.339 -12.606 1.00 82.81 91 ALA A O 1
ATOM 771 N N . TYR A 1 92 ? 7.586 -3.769 -14.445 1.00 84.88 92 TYR A N 1
ATOM 772 C CA . TYR A 1 92 ? 8.874 -3.452 -13.822 1.00 84.88 92 TYR A CA 1
ATOM 773 C C . TYR A 1 92 ? 9.031 -1.959 -13.527 1.00 84.88 92 TYR A C 1
ATOM 775 O O . TYR A 1 92 ? 9.537 -1.616 -12.457 1.00 84.88 92 TYR A O 1
ATOM 783 N N . GLU A 1 93 ? 8.552 -1.078 -14.407 1.00 85.56 93 GLU A N 1
ATOM 784 C CA . GLU A 1 93 ? 8.567 0.371 -14.169 1.00 85.56 93 GLU A CA 1
ATOM 785 C C . GLU A 1 93 ? 7.736 0.722 -12.938 1.00 85.56 93 GLU A C 1
ATOM 787 O O . GLU A 1 93 ? 8.185 1.465 -12.066 1.00 85.56 93 GLU A O 1
ATOM 792 N N . GLU A 1 94 ? 6.559 0.113 -12.786 1.00 85.88 94 GLU A N 1
ATOM 793 C CA . GLU A 1 94 ? 5.742 0.378 -11.611 1.00 85.88 94 GLU A CA 1
ATOM 794 C C . GLU A 1 94 ? 6.380 -0.132 -10.301 1.00 85.88 94 GLU A C 1
ATOM 796 O O . GLU A 1 94 ? 6.116 0.405 -9.219 1.00 85.88 94 GLU A O 1
ATOM 801 N N . VAL A 1 95 ? 7.167 -1.213 -10.349 1.00 86.69 95 VAL A N 1
ATOM 802 C CA . VAL A 1 95 ? 7.926 -1.694 -9.183 1.00 86.69 95 VAL A CA 1
ATOM 803 C C . VAL A 1 95 ? 9.079 -0.741 -8.876 1.00 86.69 95 VAL A C 1
ATOM 805 O O . VAL A 1 95 ? 9.281 -0.407 -7.708 1.00 86.69 95 VAL A O 1
ATOM 808 N N . ASN A 1 96 ? 9.778 -0.243 -9.896 1.00 87.81 96 ASN A N 1
ATOM 809 C CA . ASN A 1 96 ? 10.849 0.743 -9.743 1.00 87.81 96 ASN A CA 1
ATOM 810 C C . ASN A 1 96 ? 10.329 2.048 -9.126 1.00 87.81 96 ASN A C 1
ATOM 812 O O . ASN A 1 96 ? 10.863 2.488 -8.110 1.00 87.81 96 ASN A O 1
ATOM 816 N N . ASN A 1 97 ? 9.210 2.580 -9.623 1.00 88.75 97 ASN A N 1
ATOM 817 C CA . ASN A 1 97 ? 8.555 3.763 -9.054 1.00 88.75 97 ASN A CA 1
ATOM 818 C C . ASN A 1 97 ? 8.200 3.563 -7.570 1.00 88.75 97 ASN A C 1
ATOM 820 O O . ASN A 1 97 ? 8.341 4.467 -6.744 1.00 88.75 97 ASN A O 1
ATOM 824 N N . CYS A 1 98 ? 7.760 2.357 -7.197 1.00 88.00 98 CYS A N 1
ATOM 825 C CA . CYS A 1 98 ? 7.498 2.015 -5.802 1.00 88.00 98 CYS A CA 1
ATOM 826 C C . CYS A 1 98 ? 8.782 2.018 -4.954 1.00 88.00 98 CYS A C 1
ATOM 828 O O . CYS A 1 98 ? 8.760 2.490 -3.816 1.00 88.00 98 CYS A O 1
ATOM 830 N N . HIS A 1 99 ? 9.895 1.507 -5.487 1.00 86.00 99 HIS A N 1
ATOM 831 C CA . HIS A 1 99 ? 11.197 1.543 -4.820 1.00 86.00 99 HIS A CA 1
ATOM 832 C C . HIS A 1 99 ? 11.704 2.977 -4.629 1.00 86.00 99 HIS A C 1
ATOM 834 O O . HIS A 1 99 ? 12.132 3.317 -3.528 1.00 86.00 99 HIS A O 1
ATOM 840 N N . GLU A 1 100 ? 11.605 3.828 -5.648 1.00 87.69 100 GLU A N 1
ATOM 841 C CA . GLU A 1 100 ? 12.002 5.239 -5.567 1.00 87.69 100 GLU A CA 1
ATOM 842 C C . GLU A 1 100 ? 11.211 5.991 -4.496 1.00 87.69 100 GLU A C 1
ATOM 844 O O . GLU A 1 100 ? 11.798 6.656 -3.639 1.00 87.69 100 GLU A O 1
ATOM 849 N N . ARG A 1 101 ? 9.883 5.814 -4.466 1.00 87.06 101 ARG A N 1
ATOM 850 C CA . ARG A 1 101 ? 9.033 6.388 -3.412 1.00 87.06 101 ARG A CA 1
ATOM 851 C C . ARG A 1 101 ? 9.476 5.920 -2.030 1.00 87.06 101 ARG A C 1
ATOM 853 O O . ARG A 1 101 ? 9.640 6.745 -1.133 1.00 87.06 101 ARG A O 1
ATOM 860 N N . ALA A 1 102 ? 9.719 4.622 -1.866 1.00 84.94 102 ALA A N 1
ATOM 861 C CA . ALA A 1 102 ? 10.188 4.072 -0.602 1.00 84.94 102 ALA A CA 1
ATOM 862 C C . ALA A 1 102 ? 11.512 4.722 -0.168 1.00 84.94 102 ALA A C 1
ATOM 864 O O . ALA A 1 102 ? 11.659 5.093 0.993 1.00 84.94 102 ALA A O 1
ATOM 865 N N . LEU A 1 103 ? 12.465 4.908 -1.089 1.00 83.19 103 LEU A N 1
ATOM 866 C CA . LEU A 1 103 ? 13.739 5.563 -0.791 1.00 83.19 103 LEU A CA 1
ATOM 867 C C . LEU A 1 103 ? 13.533 7.003 -0.320 1.00 83.19 103 LEU A C 1
ATOM 869 O O . LEU A 1 103 ? 14.109 7.372 0.697 1.00 83.19 103 LEU A O 1
ATOM 873 N N . VAL A 1 104 ? 12.672 7.780 -0.982 1.00 80.94 104 VAL A N 1
ATOM 874 C CA . VAL A 1 104 ? 12.359 9.158 -0.569 1.00 80.94 104 VAL A CA 1
ATOM 875 C C . VAL A 1 104 ? 11.807 9.193 0.855 1.00 80.94 104 VAL A C 1
ATOM 877 O O . VAL A 1 104 ? 12.286 9.972 1.675 1.00 80.94 104 VAL A O 1
ATOM 880 N N . PHE A 1 105 ? 10.836 8.338 1.176 1.00 74.12 105 PHE A N 1
ATOM 881 C CA . PHE A 1 105 ? 10.228 8.331 2.507 1.00 74.12 105 PHE A CA 1
ATOM 882 C C . PHE A 1 105 ? 11.134 7.739 3.594 1.00 74.12 105 PHE A C 1
ATOM 884 O O . PHE A 1 105 ? 11.047 8.160 4.744 1.00 74.12 105 PHE A O 1
ATOM 891 N N . MET A 1 106 ? 12.024 6.803 3.250 1.00 70.19 106 MET A N 1
ATOM 892 C CA . MET A 1 106 ? 12.945 6.169 4.203 1.00 70.19 106 MET A CA 1
ATOM 893 C C . MET A 1 106 ? 14.261 6.944 4.399 1.00 70.19 106 MET A C 1
ATOM 895 O O . MET A 1 106 ? 14.877 6.801 5.450 1.00 70.19 106 MET A O 1
ATOM 899 N N . HIS A 1 107 ? 14.694 7.768 3.436 1.00 61.34 107 HIS A N 1
ATOM 900 C CA . HIS A 1 107 ? 15.946 8.544 3.517 1.00 61.34 107 HIS A CA 1
ATOM 901 C C . HIS A 1 107 ? 15.737 10.010 3.925 1.00 61.34 107 HIS A C 1
ATOM 903 O O . HIS A 1 107 ? 16.665 10.638 4.429 1.00 61.34 107 HIS A O 1
A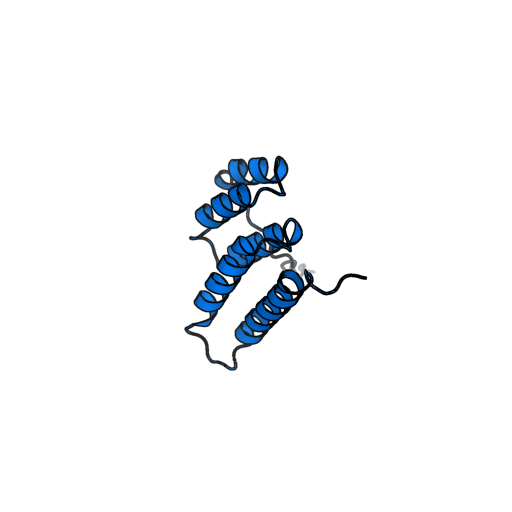TOM 909 N N . LYS A 1 108 ? 14.523 10.570 3.794 1.00 52.72 108 LYS A N 1
ATOM 910 C CA . LYS A 1 108 ? 14.216 11.942 4.252 1.00 52.72 108 LYS A CA 1
ATOM 911 C C . LYS A 1 108 ? 14.204 12.136 5.778 1.00 52.72 108 LYS A C 1
ATOM 913 O O . LYS A 1 108 ? 13.883 13.222 6.238 1.00 52.72 108 LYS A O 1
ATOM 918 N N . GLY A 1 109 ? 14.616 11.139 6.563 1.00 48.03 109 GLY A N 1
ATOM 919 C CA . GLY A 1 109 ? 14.997 11.330 7.967 1.00 48.03 109 GLY A CA 1
ATOM 920 C C . GLY A 1 109 ? 16.365 12.004 8.169 1.00 48.03 109 GLY A C 1
ATOM 921 O O . GLY A 1 109 ? 16.783 12.156 9.311 1.00 48.03 109 GLY A O 1
ATOM 922 N N . SER A 1 110 ? 17.088 12.376 7.102 1.00 44.50 110 SER A N 1
ATOM 923 C CA . SER A 1 110 ? 18.410 13.032 7.200 1.00 44.50 110 SER A CA 1
ATOM 924 C C . SER A 1 110 ? 18.585 14.275 6.323 1.00 44.50 110 SER A C 1
ATOM 926 O O . SER A 1 110 ? 19.707 14.732 6.136 1.00 44.50 110 SER A O 1
ATOM 928 N N . ILE A 1 111 ? 17.502 14.840 5.791 1.00 44.75 111 ILE A N 1
ATOM 929 C CA . ILE A 1 111 ? 17.543 16.175 5.180 1.00 44.75 111 ILE A CA 1
ATOM 930 C C . ILE A 1 111 ? 16.473 16.999 5.889 1.00 44.75 111 ILE A C 1
ATOM 932 O O . ILE A 1 111 ? 15.338 17.114 5.424 1.00 44.75 111 ILE A O 1
ATOM 936 N N . GLU A 1 112 ? 16.830 17.462 7.088 1.00 43.22 112 GLU A N 1
ATOM 937 C CA . GLU A 1 112 ? 16.172 18.609 7.705 1.00 43.22 112 GLU A CA 1
ATOM 938 C C . GLU A 1 112 ? 16.366 19.841 6.806 1.00 43.22 112 GLU A C 1
ATOM 940 O O . GLU A 1 112 ? 17.417 19.991 6.183 1.00 43.22 112 GLU A O 1
ATOM 945 N N . ILE A 1 113 ? 15.286 20.628 6.728 1.00 44.38 113 ILE A N 1
ATOM 946 C CA . ILE A 1 113 ? 15.172 22.085 6.516 1.00 44.38 113 ILE A CA 1
ATOM 947 C C . ILE A 1 113 ? 16.437 22.811 6.030 1.00 44.38 113 ILE A C 1
ATOM 949 O O . ILE A 1 113 ? 17.406 22.924 6.812 1.00 44.38 113 ILE A O 1
#

Nearest PDB structures (foldseek):
  8ro1-assembly1_I  TM=9.463E-01  e=2.958E-06  Caenorhabditis elegans
  8c6j-assembly1_T  TM=8.510E-01  e=4.047E-07  Homo sapiens
  8ch6-assembly1_z  TM=8.718E-01  e=2.958E-06  Homo sapiens
  8j0o-assembly1_B  TM=6.383E-01  e=1.908E-01  Homo sapiens
  7fik-assembly1_N  TM=5.362E-01  e=1.926E+00  Xenopus laevis